Protein AF-A0A952I286-F1 (afdb_monomer)

Radius of gyration: 12.24 Å; Cα contacts (8 Å, |Δi|>4): 97; chains: 1; bounding box: 29×21×30 Å

Sequence (75 aa):
MRIYWIPEIKNGQLGMMARPRGNDWLEKEIKRLKLLGMDMVISLLEKQEEKELKIQEEGTFCKKYDLEFLNYLII

Secondary structure (DSSP, 8-state):
---EEES--SSS-EEE-PPPP-GGGHHHHHHHHHHTT--EEEE---HHHHHHHT-TTHHHHHHHTT-EEEE----

Foldseek 3Di:
DDWAWDPDDPDDTDTDDDDFQADPRLLVVLLVCVVVVAAEDEAQDDPVVCVVSRNNCNCVSCVVNNHHYHYHHDD

Structure (mmCIF, N/CA/C/O backbone):
data_AF-A0A952I286-F1
#
_entry.id   AF-A0A952I286-F1
#
loop_
_atom_site.group_PDB
_atom_site.id
_atom_site.type_symbol
_atom_site.label_atom_id
_atom_site.label_alt_id
_atom_site.label_comp_id
_atom_site.label_asym_id
_atom_site.label_entity_id
_atom_site.label_seq_id
_atom_site.pdbx_PDB_ins_code
_atom_site.Cartn_x
_atom_site.Cartn_y
_atom_site.Cartn_z
_atom_site.occupancy
_atom_site.B_iso_or_equiv
_atom_site.auth_seq_id
_atom_site.auth_comp_id
_atom_site.auth_asym_id
_atom_site.auth_atom_id
_atom_site.pdbx_PDB_model_num
ATOM 1 N N . MET A 1 1 ? -6.106 8.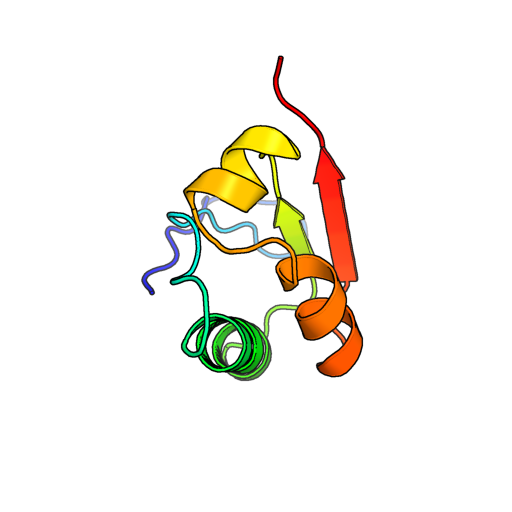273 -6.564 1.00 84.88 1 MET A N 1
ATOM 2 C CA . MET A 1 1 ? -4.755 7.700 -6.422 1.00 84.88 1 MET A CA 1
ATOM 3 C C . MET A 1 1 ? -4.008 7.703 -7.748 1.00 84.88 1 MET A C 1
ATOM 5 O O . MET A 1 1 ? -4.603 7.361 -8.769 1.00 84.88 1 MET A O 1
ATOM 9 N N . ARG A 1 2 ? -2.736 8.115 -7.721 1.00 92.56 2 ARG A N 1
ATOM 10 C CA . ARG A 1 2 ? -1.783 8.055 -8.838 1.00 92.56 2 ARG A CA 1
ATOM 11 C C . ARG A 1 2 ? -0.587 7.228 -8.375 1.00 92.56 2 ARG A C 1
ATOM 13 O O . ARG A 1 2 ? -0.090 7.484 -7.283 1.00 92.56 2 ARG A O 1
ATOM 20 N N . ILE A 1 3 ? -0.171 6.272 -9.199 1.00 95.50 3 ILE A N 1
ATOM 21 C CA . ILE A 1 3 ? 1.012 5.440 -8.971 1.00 95.50 3 ILE A CA 1
ATOM 22 C C . ILE A 1 3 ? 2.135 5.994 -9.848 1.00 95.50 3 ILE A C 1
ATOM 24 O O . ILE A 1 3 ? 1.918 6.291 -11.027 1.00 95.50 3 ILE A O 1
ATOM 28 N N . TYR A 1 4 ? 3.306 6.177 -9.255 1.00 96.25 4 TYR A N 1
ATOM 29 C CA . TYR A 1 4 ? 4.534 6.573 -9.928 1.00 96.25 4 TYR A CA 1
ATOM 30 C C . TYR A 1 4 ? 5.416 5.339 -10.060 1.00 96.25 4 TYR A C 1
ATOM 32 O O . TYR A 1 4 ? 5.835 4.762 -9.061 1.00 96.25 4 TYR A O 1
ATOM 40 N N . TRP A 1 5 ? 5.647 4.9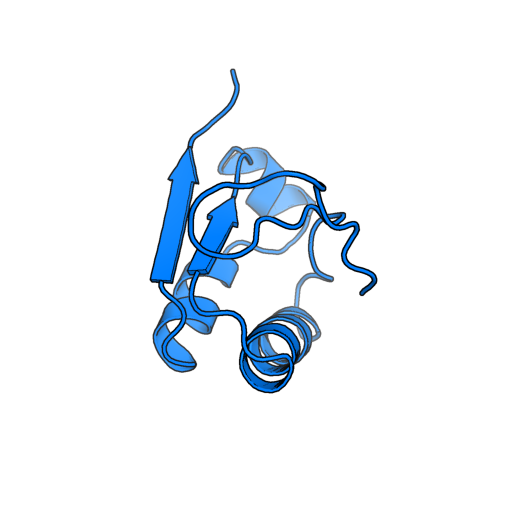12 -11.294 1.00 95.56 5 TRP A N 1
ATOM 41 C CA . TRP A 1 5 ? 6.359 3.676 -11.594 1.00 95.56 5 TRP A CA 1
ATOM 42 C C . TRP A 1 5 ? 7.867 3.891 -11.604 1.00 95.56 5 TRP A C 1
ATOM 44 O O . TRP A 1 5 ? 8.348 4.867 -12.181 1.00 95.56 5 TRP A O 1
ATOM 54 N N . ILE A 1 6 ? 8.597 2.965 -10.989 1.00 95.00 6 ILE A N 1
ATOM 55 C CA . ILE A 1 6 ? 10.056 2.932 -11.028 1.00 95.00 6 ILE A CA 1
ATOM 56 C C . ILE A 1 6 ? 10.471 2.190 -12.307 1.00 95.00 6 ILE A C 1
ATOM 58 O O . ILE A 1 6 ? 10.066 1.038 -12.495 1.00 95.00 6 ILE A O 1
ATOM 62 N N . PRO A 1 7 ? 11.231 2.833 -13.213 1.00 94.19 7 PRO A N 1
ATOM 63 C CA . PRO A 1 7 ? 11.704 2.178 -14.425 1.00 94.19 7 PRO A CA 1
ATOM 64 C C . PRO A 1 7 ? 12.796 1.141 -14.108 1.00 94.19 7 PRO A C 1
ATOM 66 O O . PRO A 1 7 ? 13.375 1.140 -13.026 1.00 94.19 7 PRO A O 1
ATOM 69 N N . GLU A 1 8 ? 13.094 0.273 -15.077 1.00 92.00 8 GLU A N 1
ATOM 70 C CA . GLU A 1 8 ? 14.272 -0.620 -15.056 1.00 92.00 8 GLU A CA 1
ATOM 71 C C . GLU A 1 8 ? 14.289 -1.701 -13.950 1.00 92.00 8 GLU A C 1
ATOM 73 O O . GLU A 1 8 ? 15.340 -2.223 -13.575 1.00 92.00 8 GLU A O 1
ATOM 78 N N . ILE A 1 9 ? 13.117 -2.127 -13.471 1.00 93.69 9 ILE A N 1
ATOM 79 C CA . ILE A 1 9 ? 12.990 -3.312 -12.612 1.00 93.69 9 ILE A CA 1
ATOM 80 C C . ILE A 1 9 ? 13.118 -4.589 -13.462 1.00 93.69 9 ILE A C 1
ATOM 82 O O . ILE A 1 9 ? 12.377 -4.782 -14.422 1.00 93.69 9 ILE A O 1
ATOM 86 N N . LYS A 1 10 ? 14.051 -5.485 -13.100 1.00 89.25 10 LYS A N 1
ATOM 87 C CA . LYS A 1 10 ? 14.320 -6.729 -13.855 1.00 89.25 10 LYS A CA 1
ATOM 88 C C . LYS A 1 10 ? 13.144 -7.711 -13.880 1.00 89.25 10 LYS A C 1
ATOM 90 O O . LYS A 1 10 ? 12.953 -8.373 -14.891 1.00 89.25 10 LYS A O 1
ATOM 95 N N . ASN A 1 11 ? 12.400 -7.828 -12.779 1.00 92.19 11 ASN A N 1
ATOM 96 C CA . ASN A 1 11 ? 11.288 -8.769 -12.629 1.00 92.19 11 ASN A CA 1
ATOM 97 C C . ASN A 1 11 ? 10.101 -8.075 -11.957 1.00 92.19 11 ASN A C 1
ATOM 99 O O . ASN A 1 11 ? 10.241 -7.566 -10.846 1.00 92.19 11 ASN A O 1
ATOM 103 N N . GLY A 1 12 ? 8.937 -8.102 -12.605 1.00 92.44 12 GLY A N 1
ATOM 104 C CA . GLY A 1 12 ? 7.727 -7.456 -12.097 1.00 92.44 12 GLY A CA 1
ATOM 105 C C . GLY A 1 12 ? 7.740 -5.935 -12.262 1.00 92.44 12 GLY A C 1
ATOM 106 O O . GLY A 1 12 ? 8.482 -5.384 -13.075 1.00 92.44 12 GLY A O 1
ATOM 107 N N . GLN A 1 13 ? 6.874 -5.257 -11.511 1.00 95.12 13 GLN A N 1
ATOM 108 C CA . GLN A 1 13 ? 6.709 -3.806 -11.549 1.00 95.12 13 GLN A CA 1
ATOM 109 C C . GLN A 1 13 ? 6.684 -3.261 -10.124 1.00 95.12 13 GLN A C 1
ATOM 111 O O . GLN A 1 13 ? 6.025 -3.827 -9.255 1.00 95.12 13 GLN A O 1
ATOM 116 N N . LEU A 1 14 ? 7.380 -2.148 -9.895 1.00 96.12 14 LEU A N 1
ATOM 117 C CA . LEU A 1 14 ? 7.371 -1.454 -8.612 1.00 96.12 14 LEU A CA 1
ATOM 118 C C . LEU A 1 14 ? 6.861 -0.031 -8.803 1.00 96.12 14 LEU A C 1
ATOM 120 O O . LEU A 1 14 ? 7.372 0.725 -9.633 1.00 96.12 14 LEU A O 1
ATOM 124 N N . GLY A 1 15 ? 5.841 0.323 -8.030 1.00 96.12 15 GLY A N 1
ATOM 125 C CA . GLY A 1 15 ? 5.236 1.644 -8.034 1.00 96.12 15 GLY A CA 1
ATOM 126 C C . GLY A 1 15 ? 5.210 2.242 -6.636 1.00 96.12 15 GLY A C 1
ATOM 127 O O . GLY A 1 15 ? 5.052 1.533 -5.647 1.00 96.12 15 GLY A O 1
ATOM 128 N N . MET A 1 16 ? 5.339 3.561 -6.566 1.00 95.56 16 MET A N 1
ATOM 129 C CA . MET A 1 16 ? 5.182 4.339 -5.344 1.00 95.56 16 MET A CA 1
ATOM 130 C C . MET A 1 16 ? 3.937 5.210 -5.442 1.00 95.56 16 MET A C 1
ATOM 132 O O . MET A 1 16 ? 3.571 5.704 -6.512 1.00 95.56 16 MET A O 1
ATOM 136 N N . MET A 1 17 ? 3.286 5.449 -4.314 1.00 95.00 17 MET A N 1
ATOM 137 C CA . MET A 1 17 ? 2.153 6.360 -4.229 1.00 95.00 17 MET A CA 1
ATOM 138 C C . MET A 1 17 ? 2.121 7.033 -2.862 1.00 95.00 17 MET A C 1
ATOM 140 O O . MET A 1 17 ? 2.696 6.537 -1.899 1.00 95.00 17 MET A O 1
ATOM 144 N N . ALA A 1 18 ? 1.422 8.163 -2.775 1.00 93.69 18 ALA A N 1
ATOM 145 C CA . ALA A 1 18 ? 1.026 8.699 -1.479 1.00 93.69 18 ALA A CA 1
ATOM 146 C C . ALA A 1 18 ? 0.049 7.736 -0.787 1.00 93.69 18 ALA A C 1
ATOM 148 O O . ALA A 1 18 ? -0.677 7.010 -1.467 1.00 93.69 18 ALA A O 1
ATOM 149 N N . ARG A 1 19 ? -0.020 7.790 0.546 1.00 92.50 19 ARG A N 1
ATOM 150 C CA . ARG A 1 19 ? -0.930 6.969 1.358 1.00 92.50 19 ARG A CA 1
ATOM 151 C C . ARG A 1 19 ? -2.394 7.034 0.864 1.00 92.50 19 ARG A C 1
ATOM 153 O O . ARG A 1 19 ? -2.843 8.109 0.441 1.00 92.50 19 ARG A O 1
ATOM 160 N N . PRO A 1 20 ? -3.170 5.936 0.932 1.00 94.81 20 PRO A N 1
ATOM 161 C CA . PRO A 1 20 ? -4.57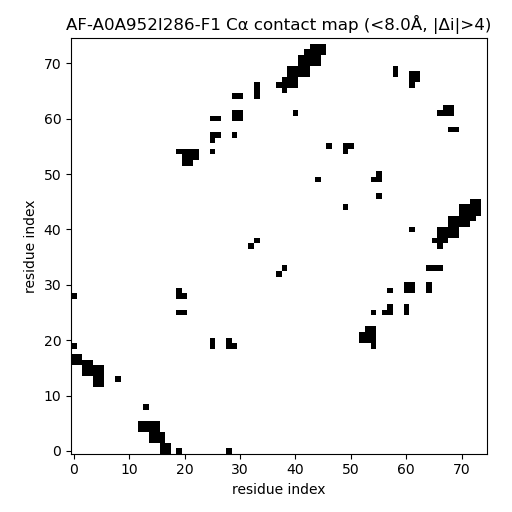4 5.933 0.524 1.00 94.81 20 PRO A CA 1
ATOM 162 C C . PRO A 1 20 ? -5.453 6.789 1.446 1.00 94.81 20 PRO A C 1
ATOM 164 O O . PRO A 1 20 ? -5.123 7.092 2.595 1.00 94.81 20 PRO A O 1
ATOM 167 N N . ARG A 1 21 ? -6.624 7.198 0.953 1.00 95.56 21 ARG A N 1
ATOM 168 C CA . ARG A 1 21 ? -7.578 7.955 1.777 1.00 95.56 21 ARG A CA 1
ATOM 169 C C . ARG A 1 21 ? -8.134 7.063 2.885 1.00 95.56 21 ARG A C 1
ATOM 171 O O . ARG A 1 21 ? -8.570 5.961 2.601 1.00 95.56 21 ARG A O 1
ATOM 178 N N . GLY A 1 22 ? -8.126 7.562 4.118 1.00 95.12 22 GLY A N 1
ATOM 179 C CA . GLY A 1 22 ? -8.590 6.825 5.295 1.00 95.12 22 GLY A CA 1
ATOM 180 C C . GLY A 1 22 ? -10.109 6.774 5.481 1.00 95.12 22 GLY A C 1
ATOM 181 O O . GLY A 1 22 ? -10.869 7.324 4.676 1.00 95.12 22 GLY A O 1
ATOM 182 N N . ASN A 1 23 ? -10.530 6.160 6.592 1.00 94.50 23 ASN A N 1
ATOM 183 C CA . ASN A 1 23 ? -11.928 5.909 6.970 1.00 94.50 23 ASN A CA 1
ATOM 184 C C . ASN A 1 23 ? -12.718 5.199 5.852 1.00 94.50 23 ASN A C 1
ATOM 186 O O . ASN A 1 23 ? -12.202 4.299 5.194 1.00 94.50 23 ASN A O 1
ATOM 190 N N . ASP A 1 24 ? -13.949 5.651 5.602 1.00 95.69 24 ASP A N 1
ATOM 191 C CA . ASP A 1 24 ? -14.917 5.109 4.643 1.00 95.69 24 ASP A CA 1
ATOM 192 C C . ASP A 1 24 ? -14.393 5.032 3.199 1.00 95.69 24 ASP A C 1
ATOM 194 O O . ASP A 1 24 ? -14.950 4.326 2.360 1.00 95.69 24 ASP A O 1
ATOM 198 N N . TRP A 1 25 ? -13.315 5.755 2.882 1.00 96.25 25 TRP A N 1
ATOM 199 C CA . TRP A 1 25 ? -12.693 5.724 1.559 1.00 96.25 25 TRP A CA 1
ATOM 200 C C . TRP A 1 25 ? -11.641 4.628 1.403 1.00 96.25 25 TRP A C 1
ATOM 202 O O . TRP A 1 25 ? -11.351 4.247 0.266 1.00 96.25 25 TRP A O 1
ATOM 212 N N . LEU A 1 26 ? -11.084 4.120 2.505 1.00 97.44 26 LEU A N 1
ATOM 213 C CA . LEU A 1 26 ? -9.919 3.237 2.487 1.00 97.44 26 LEU A CA 1
ATOM 214 C C . LEU A 1 26 ? -10.201 1.957 1.720 1.00 97.44 26 LEU A C 1
ATOM 216 O O . LEU A 1 26 ? -9.478 1.621 0.785 1.00 97.44 26 LEU A O 1
ATOM 220 N N . GLU A 1 27 ? -11.307 1.297 2.049 1.00 98.00 27 GLU A N 1
ATOM 221 C CA . GLU A 1 27 ? -11.695 0.053 1.398 1.00 98.00 27 GLU A CA 1
ATOM 222 C C . GLU A 1 27 ? -11.820 0.222 -0.125 1.00 98.00 27 GLU A C 1
ATOM 224 O O . GLU A 1 27 ? -11.366 -0.618 -0.903 1.00 98.00 27 GLU A O 1
ATOM 229 N N . LYS A 1 28 ? -12.393 1.346 -0.570 1.00 97.62 28 LYS A N 1
ATOM 230 C CA . LYS A 1 28 ? -12.566 1.651 -1.992 1.00 97.62 28 LYS A CA 1
ATOM 231 C C . LYS A 1 28 ? -11.233 1.920 -2.695 1.00 97.62 28 LYS A C 1
ATOM 233 O O . LYS A 1 28 ? -11.073 1.505 -3.844 1.00 97.62 28 LYS A O 1
ATOM 238 N N . GLU A 1 29 ? -10.297 2.616 -2.049 1.00 96.62 29 GLU A N 1
ATOM 239 C CA . GLU A 1 29 ? -8.957 2.854 -2.606 1.00 96.62 29 GLU A CA 1
ATOM 240 C C . GLU A 1 29 ? -8.169 1.535 -2.716 1.00 96.62 29 GLU A C 1
ATOM 242 O O . GLU A 1 29 ? -7.578 1.278 -3.766 1.00 96.62 29 GLU A O 1
ATOM 247 N N . ILE A 1 30 ? -8.251 0.649 -1.716 1.00 97.88 30 ILE A N 1
ATOM 248 C CA . ILE A 1 30 ? -7.611 -0.677 -1.755 1.00 97.88 30 ILE A CA 1
ATOM 249 C C . ILE A 1 30 ? -8.231 -1.579 -2.823 1.00 97.88 30 ILE A C 1
ATOM 251 O O . ILE A 1 30 ? -7.518 -2.149 -3.649 1.00 97.88 30 ILE A O 1
ATOM 255 N N . LYS A 1 31 ? -9.564 -1.635 -2.914 1.00 97.69 31 LYS A N 1
ATOM 256 C CA . LYS A 1 31 ? -10.239 -2.358 -4.001 1.00 97.69 31 LYS A CA 1
ATOM 257 C C . LYS A 1 31 ? -9.797 -1.851 -5.376 1.00 97.69 31 LYS A C 1
ATOM 259 O O . LYS A 1 31 ? -9.626 -2.633 -6.310 1.00 97.69 31 LYS A O 1
ATOM 264 N N . ARG A 1 32 ? -9.595 -0.537 -5.516 1.00 96.75 32 ARG A N 1
ATOM 265 C CA . ARG A 1 32 ? -9.094 0.064 -6.755 1.00 96.75 32 ARG A CA 1
ATOM 266 C C . ARG A 1 32 ? -7.666 -0.386 -7.078 1.00 96.75 32 ARG A C 1
ATOM 268 O O . ARG A 1 32 ? -7.398 -0.573 -8.259 1.00 96.75 32 ARG A O 1
ATOM 275 N N . LEU A 1 33 ? -6.778 -0.579 -6.097 1.00 96.44 33 LEU A N 1
ATOM 276 C CA . LEU A 1 33 ? -5.442 -1.149 -6.342 1.00 96.44 33 LEU A CA 1
ATOM 277 C C . LEU A 1 33 ? -5.542 -2.537 -6.979 1.00 96.44 33 LEU A C 1
ATOM 279 O O . LEU A 1 33 ? -4.915 -2.774 -8.010 1.0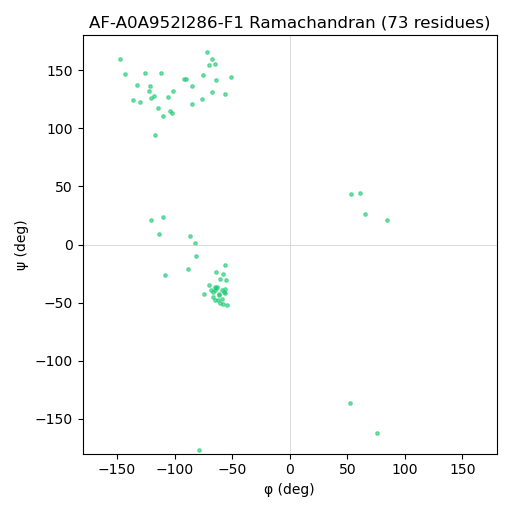0 96.44 33 LEU A O 1
ATOM 283 N N . LYS A 1 34 ? -6.400 -3.413 -6.443 1.00 96.75 34 LYS A N 1
ATOM 284 C CA . LYS A 1 34 ? -6.608 -4.744 -7.028 1.00 96.75 34 LYS A CA 1
ATOM 285 C C . LYS A 1 34 ? -7.153 -4.673 -8.455 1.00 96.75 34 LYS A C 1
ATOM 287 O O . LYS A 1 34 ? -6.663 -5.366 -9.338 1.00 96.75 34 LYS A O 1
ATOM 292 N N . LEU A 1 35 ? -8.125 -3.792 -8.710 1.00 96.69 35 LEU A N 1
ATOM 293 C CA . LEU A 1 35 ? -8.681 -3.580 -10.057 1.00 96.69 35 LEU A CA 1
ATOM 294 C C . LEU A 1 35 ? -7.659 -3.016 -11.057 1.00 96.69 35 LEU A C 1
ATOM 296 O O . LEU A 1 35 ? -7.830 -3.191 -12.259 1.00 96.69 35 LEU A O 1
ATOM 300 N N . LEU A 1 36 ? -6.615 -2.340 -10.574 1.00 95.06 36 LEU A N 1
ATOM 301 C CA . LEU A 1 36 ? -5.488 -1.886 -11.392 1.00 95.06 36 LEU A CA 1
ATOM 302 C C . LEU A 1 36 ? -4.442 -2.989 -11.630 1.00 95.06 36 LEU A C 1
ATOM 304 O O . LEU A 1 36 ? -3.449 -2.725 -12.301 1.00 95.06 36 LEU A O 1
ATOM 308 N N . GLY A 1 37 ? -4.663 -4.200 -11.110 1.00 95.50 37 GLY A N 1
ATOM 309 C CA . GLY A 1 37 ? -3.784 -5.352 -11.298 1.00 95.50 37 GLY A CA 1
ATOM 310 C C . GLY A 1 37 ? -2.621 -5.416 -10.313 1.00 95.50 37 GLY A C 1
ATOM 311 O O . GLY A 1 37 ? -1.618 -6.042 -10.625 1.00 95.50 37 GLY A O 1
ATOM 312 N N . MET A 1 38 ? -2.711 -4.743 -9.160 1.00 96.62 38 MET A N 1
ATOM 313 C CA . MET A 1 38 ? -1.691 -4.890 -8.119 1.00 96.62 38 MET A CA 1
ATOM 314 C C . MET A 1 38 ? -1.857 -6.228 -7.403 1.00 96.62 38 MET A C 1
ATOM 316 O O . MET A 1 38 ? -2.982 -6.679 -7.173 1.00 96.62 38 MET A O 1
ATOM 320 N N . ASP A 1 39 ? -0.731 -6.805 -6.996 1.00 97.62 39 ASP A N 1
ATOM 321 C CA . ASP A 1 39 ? -0.692 -8.062 -6.243 1.00 97.62 39 ASP A CA 1
ATOM 322 C C . ASP A 1 39 ? -0.304 -7.850 -4.773 1.00 97.62 39 ASP A C 1
ATOM 324 O O . ASP A 1 39 ? -0.718 -8.615 -3.905 1.00 97.62 39 ASP A O 1
ATOM 328 N N . MET A 1 40 ? 0.442 -6.781 -4.478 1.00 97.19 40 MET A N 1
ATOM 329 C CA . MET A 1 40 ? 0.991 -6.502 -3.152 1.00 97.19 40 MET A CA 1
ATOM 330 C C . MET A 1 40 ? 0.976 -5.004 -2.831 1.00 97.19 40 MET A C 1
ATOM 332 O O . MET A 1 40 ? 1.195 -4.161 -3.703 1.00 97.19 40 MET A O 1
ATOM 336 N N . VAL A 1 41 ? 0.775 -4.686 -1.552 1.00 97.31 41 VAL A N 1
ATOM 337 C CA . VAL A 1 41 ? 0.985 -3.365 -0.955 1.00 97.31 41 VAL A CA 1
ATOM 338 C C . VAL A 1 41 ? 2.062 -3.471 0.121 1.00 97.31 41 VAL A C 1
ATOM 340 O O . VAL A 1 41 ? 1.971 -4.299 1.026 1.00 97.31 41 VAL A O 1
ATOM 343 N N . ILE A 1 42 ? 3.072 -2.605 0.028 1.00 96.88 42 ILE A N 1
ATOM 344 C CA . ILE A 1 42 ? 4.107 -2.450 1.050 1.00 96.88 42 ILE A CA 1
ATOM 345 C C . ILE A 1 42 ? 3.890 -1.097 1.725 1.00 96.88 42 ILE A C 1
ATOM 347 O O . ILE A 1 42 ? 4.085 -0.055 1.098 1.00 96.88 42 ILE A O 1
ATOM 351 N N . SER A 1 43 ? 3.463 -1.116 2.984 1.00 95.88 43 SER A N 1
ATOM 352 C CA . SER A 1 43 ? 3.359 0.076 3.823 1.00 95.88 43 SER A CA 1
ATOM 353 C C . SER A 1 43 ? 4.665 0.289 4.580 1.00 95.88 43 SER A C 1
ATOM 355 O O . SER A 1 43 ? 5.313 -0.670 4.997 1.00 95.88 43 SER A O 1
ATOM 357 N N . LEU A 1 44 ? 5.058 1.550 4.728 1.00 95.62 44 LEU A N 1
ATOM 358 C CA . LEU A 1 44 ? 6.269 1.950 5.450 1.00 95.62 44 LEU A CA 1
ATOM 359 C C . LEU A 1 44 ? 5.942 2.732 6.730 1.00 95.62 44 LEU A C 1
ATOM 361 O O . LEU A 1 44 ? 6.830 3.322 7.338 1.00 95.62 44 LEU A O 1
ATOM 365 N N . LEU A 1 45 ? 4.655 2.773 7.085 1.00 94.50 45 LEU A N 1
ATOM 366 C CA . LEU A 1 45 ? 4.106 3.644 8.115 1.00 94.50 45 LEU A CA 1
ATOM 367 C C . LEU A 1 45 ? 4.079 2.965 9.479 1.00 94.50 45 LEU A C 1
ATOM 369 O O . LEU A 1 45 ? 3.733 1.787 9.615 1.00 94.50 45 LEU A O 1
ATOM 373 N N . GLU A 1 46 ? 4.353 3.754 10.508 1.00 94.75 46 GLU A N 1
ATOM 374 C CA . GLU A 1 46 ? 4.171 3.373 11.896 1.00 94.75 46 GLU A CA 1
ATOM 375 C C . GLU A 1 46 ? 2.699 3.272 12.290 1.00 94.75 46 GLU A C 1
ATOM 377 O O . GLU A 1 46 ? 1.824 3.969 11.781 1.00 94.75 46 GLU A O 1
ATOM 382 N N . LYS A 1 47 ? 2.418 2.451 13.309 1.00 92.31 47 LYS A N 1
ATOM 383 C CA . LYS A 1 47 ? 1.060 2.288 13.860 1.00 92.31 47 LYS A CA 1
ATOM 384 C C . LYS A 1 47 ? 0.427 3.614 14.293 1.00 92.31 47 LYS A C 1
ATOM 386 O O . LYS A 1 47 ? -0.799 3.744 14.296 1.00 92.31 47 LYS A O 1
ATOM 391 N N . GLN A 1 48 ? 1.245 4.571 14.730 1.00 94.62 48 GLN A N 1
ATOM 392 C CA . GLN A 1 48 ? 0.766 5.887 15.132 1.00 94.62 48 GLN A CA 1
ATOM 393 C C . GLN A 1 48 ? 0.384 6.733 13.909 1.00 94.62 48 GLN A C 1
ATOM 395 O O . GLN A 1 48 ? -0.704 7.307 13.892 1.00 94.62 48 GLN A O 1
ATOM 400 N N . GLU A 1 49 ? 1.196 6.714 12.850 1.00 95.31 49 GLU A N 1
ATOM 401 C CA . GLU A 1 49 ? 0.868 7.354 11.573 1.00 95.31 49 GLU A CA 1
ATOM 402 C C . GLU A 1 49 ? -0.390 6.738 10.949 1.00 95.31 49 GLU A C 1
ATOM 404 O O . GLU A 1 4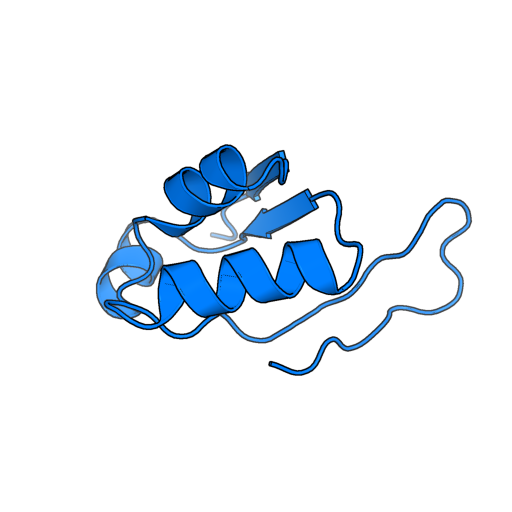9 ? -1.279 7.462 10.504 1.00 95.31 49 GLU A O 1
ATOM 409 N N . GLU A 1 50 ? -0.536 5.409 10.983 1.00 95.25 50 GLU A N 1
ATOM 410 C CA . GLU A 1 50 ? -1.750 4.725 10.519 1.00 95.25 50 GLU A CA 1
ATOM 411 C C . GLU A 1 50 ? -3.003 5.246 11.241 1.00 95.25 50 GLU A C 1
ATOM 413 O O . GLU A 1 50 ? -4.040 5.476 10.608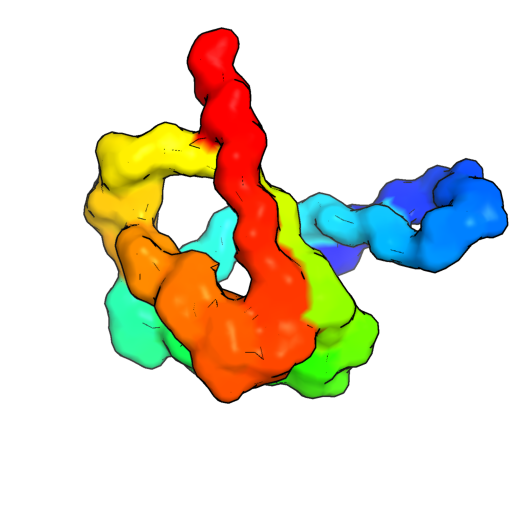 1.00 95.25 50 GLU A O 1
ATOM 418 N N . LYS A 1 51 ? -2.917 5.478 12.560 1.00 95.44 51 LYS A N 1
ATOM 419 C CA . LYS A 1 51 ? -4.007 6.071 13.352 1.00 95.44 51 LYS A CA 1
ATOM 420 C C . LYS A 1 51 ? -4.310 7.506 12.944 1.00 95.44 51 LYS A C 1
ATOM 422 O O . LYS A 1 51 ? -5.478 7.847 12.754 1.00 95.44 51 LYS A O 1
ATOM 427 N N . GLU A 1 52 ? -3.287 8.337 12.808 1.00 96.25 52 GLU A N 1
ATOM 428 C CA . GLU A 1 52 ? -3.433 9.752 12.449 1.00 96.25 52 GLU A CA 1
ATOM 429 C C . GLU A 1 52 ? -4.008 9.925 11.040 1.00 96.25 52 GLU A C 1
ATOM 431 O O . GLU A 1 52 ? -4.891 10.755 10.801 1.00 96.25 52 GLU A O 1
ATOM 436 N N . LEU A 1 53 ? -3.572 9.075 10.112 1.00 95.94 53 LEU A N 1
ATOM 437 C CA . LEU A 1 53 ? -4.018 9.051 8.723 1.00 95.94 53 LEU A CA 1
ATOM 438 C C . LEU A 1 53 ? -5.348 8.307 8.535 1.00 95.94 53 LEU A C 1
ATOM 440 O O . LEU A 1 53 ? -5.954 8.416 7.458 1.00 95.94 53 LEU A O 1
ATOM 444 N N . LYS A 1 54 ? -5.816 7.625 9.588 1.00 97.44 54 LYS A N 1
ATOM 445 C CA . LYS A 1 54 ? -7.053 6.841 9.665 1.00 97.44 54 LYS A CA 1
ATOM 446 C C . LYS A 1 54 ? -7.096 5.679 8.667 1.00 97.44 54 LYS A C 1
ATOM 448 O O . LYS A 1 54 ? -8.087 5.498 7.957 1.00 97.44 54 LYS A O 1
ATOM 453 N N . ILE A 1 55 ? -5.990 4.948 8.562 1.00 97.12 55 ILE A N 1
ATOM 454 C CA . ILE A 1 55 ? -5.787 3.834 7.622 1.00 97.12 55 ILE A CA 1
ATOM 455 C C . ILE A 1 55 ? -5.467 2.502 8.316 1.00 97.12 55 ILE A C 1
ATOM 457 O O . ILE A 1 55 ? -4.935 1.597 7.691 1.00 97.12 55 ILE A O 1
ATOM 461 N N . GLN A 1 56 ? -5.810 2.348 9.593 1.00 96.69 56 GLN A N 1
ATOM 462 C CA . GLN A 1 56 ? -5.471 1.160 10.393 1.00 96.69 56 GLN A CA 1
ATOM 463 C C . GLN A 1 56 ? -6.015 -0.156 9.802 1.00 96.69 56 GLN A C 1
ATOM 465 O O . GLN A 1 56 ? -5.455 -1.222 10.028 1.00 96.69 56 GLN A O 1
ATOM 470 N N . GLU A 1 57 ? -7.097 -0.082 9.022 1.00 97.50 57 GLU A N 1
ATOM 471 C CA . GLU A 1 57 ? -7.706 -1.234 8.346 1.00 97.50 57 GLU A CA 1
ATOM 472 C C . GLU A 1 57 ? -7.084 -1.535 6.968 1.00 97.50 57 GLU A C 1
ATOM 474 O O . GLU A 1 57 ? -7.589 -2.391 6.243 1.00 97.50 57 GLU A O 1
ATOM 479 N N . GLU A 1 58 ? -5.998 -0.857 6.572 1.00 97.12 58 GLU A N 1
ATOM 480 C CA . GLU A 1 58 ? -5.352 -1.033 5.262 1.00 97.12 58 GLU A CA 1
ATOM 481 C C . GLU A 1 58 ? -4.986 -2.501 5.020 1.00 97.12 58 GLU A C 1
ATOM 483 O O . GLU A 1 58 ? -5.425 -3.099 4.037 1.00 97.12 58 GLU A O 1
ATOM 488 N N . GLY A 1 59 ? -4.275 -3.117 5.969 1.00 97.00 59 GLY A N 1
ATOM 489 C CA . GLY A 1 59 ? -3.909 -4.529 5.886 1.00 97.00 59 GLY A CA 1
ATOM 490 C C . GLY A 1 59 ? -5.118 -5.472 5.878 1.00 97.00 59 GLY A C 1
ATOM 491 O O . GLY A 1 59 ? -5.105 -6.475 5.161 1.00 97.00 59 GLY A O 1
ATOM 492 N N . THR A 1 60 ? -6.180 -5.150 6.627 1.00 97.94 60 THR A N 1
ATOM 493 C CA . THR A 1 60 ? -7.437 -5.920 6.635 1.00 97.94 60 THR A CA 1
ATOM 494 C C . THR A 1 60 ? -8.093 -5.898 5.256 1.00 97.94 60 THR A C 1
ATOM 496 O O . THR A 1 60 ? -8.465 -6.946 4.722 1.00 97.94 60 THR A O 1
ATOM 499 N N . PHE A 1 61 ? -8.209 -4.718 4.645 1.00 98.31 61 PHE A N 1
ATOM 500 C CA . PHE A 1 61 ? -8.815 -4.578 3.326 1.00 98.31 61 PHE A CA 1
ATOM 501 C C . PHE A 1 61 ? -7.944 -5.162 2.217 1.00 98.31 61 PHE A C 1
ATOM 503 O O . PHE A 1 61 ? -8.496 -5.743 1.286 1.00 98.31 61 PHE A O 1
ATOM 510 N N . CYS A 1 62 ? -6.615 -5.083 2.317 1.00 98.19 62 CYS A N 1
ATOM 511 C CA . CYS A 1 62 ? -5.725 -5.740 1.359 1.00 98.19 62 CYS A CA 1
ATOM 512 C C . CYS A 1 62 ? -5.996 -7.249 1.327 1.00 98.19 62 CYS A C 1
ATOM 514 O O . CYS A 1 62 ? -6.328 -7.792 0.274 1.00 98.19 62 CYS A O 1
ATOM 516 N N . LYS A 1 63 ? -6.011 -7.899 2.498 1.00 97.88 63 LYS A N 1
ATOM 517 C CA . LYS A 1 63 ? -6.340 -9.329 2.614 1.00 97.88 63 LYS A CA 1
ATOM 518 C C . LYS A 1 63 ? -7.735 -9.658 2.080 1.00 97.88 63 LYS A C 1
ATOM 520 O O . LYS A 1 63 ? -7.905 -10.676 1.423 1.00 97.88 63 LYS A O 1
ATOM 525 N N . LYS A 1 64 ? -8.728 -8.796 2.329 1.00 98.38 64 LYS A N 1
ATOM 526 C CA . LYS A 1 64 ? -10.104 -8.967 1.826 1.00 98.38 64 LYS A CA 1
ATOM 527 C C . LYS A 1 64 ? -10.189 -8.998 0.293 1.00 98.38 64 LYS A C 1
ATOM 529 O O . LYS A 1 64 ? -11.110 -9.611 -0.238 1.00 98.38 64 LYS A O 1
ATOM 534 N N . TYR A 1 65 ? -9.279 -8.319 -0.405 1.00 98.00 65 TYR A N 1
ATOM 535 C CA . TYR A 1 65 ? -9.266 -8.206 -1.868 1.00 98.00 65 TYR A CA 1
ATOM 536 C C . TYR A 1 65 ? -8.112 -8.975 -2.527 1.00 98.00 65 TYR A C 1
ATOM 538 O O . TYR A 1 65 ? -7.722 -8.637 -3.646 1.00 98.00 65 TYR A O 1
ATOM 546 N N . ASP A 1 66 ? -7.572 -9.993 -1.851 1.00 97.50 66 ASP A N 1
ATOM 547 C CA . ASP A 1 66 ? -6.465 -10.822 -2.343 1.00 97.50 66 ASP A CA 1
ATOM 548 C C . ASP A 1 66 ? -5.251 -9.984 -2.786 1.00 97.50 66 ASP A C 1
ATOM 550 O O . ASP A 1 66 ? -4.669 -10.191 -3.857 1.00 97.50 66 ASP A O 1
ATOM 554 N N . LEU A 1 67 ? -4.918 -8.981 -1.969 1.00 97.94 67 LEU A N 1
ATOM 555 C CA . LEU A 1 67 ? -3.666 -8.235 -2.019 1.00 97.94 67 LEU A CA 1
ATOM 556 C C . LEU A 1 67 ? -2.794 -8.674 -0.848 1.00 97.94 67 LEU A C 1
ATOM 558 O O . LEU A 1 67 ? -3.211 -8.608 0.315 1.00 97.94 67 LEU A O 1
ATOM 562 N N . GLU A 1 68 ? -1.562 -9.069 -1.145 1.00 98.06 68 GLU A N 1
ATOM 563 C CA . GLU A 1 68 ? -0.561 -9.256 -0.103 1.00 98.06 68 GLU A CA 1
ATOM 564 C C . GLU A 1 68 ? -0.264 -7.912 0.570 1.00 98.06 68 GLU A C 1
ATOM 566 O O . GLU A 1 68 ? -0.230 -6.864 -0.076 1.00 98.06 68 GLU A O 1
ATOM 571 N N . PHE A 1 69 ? -0.066 -7.931 1.886 1.00 97.69 69 PHE A N 1
ATOM 572 C CA . PHE A 1 69 ? 0.233 -6.731 2.657 1.00 97.69 69 PHE A CA 1
ATOM 573 C C . PHE A 1 69 ? 1.446 -6.965 3.542 1.00 97.69 69 PHE A C 1
ATOM 575 O O . PHE A 1 69 ? 1.435 -7.864 4.388 1.00 97.69 69 PHE A O 1
ATOM 582 N N . LEU A 1 70 ? 2.460 -6.123 3.368 1.00 96.81 70 LEU A N 1
ATOM 583 C CA . LEU A 1 70 ? 3.651 -6.080 4.205 1.00 96.81 70 LEU A CA 1
ATOM 584 C C . LEU A 1 70 ? 3.774 -4.687 4.815 1.00 96.81 70 LEU A C 1
ATOM 586 O O . LEU A 1 70 ? 3.600 -3.693 4.116 1.00 96.81 70 LEU A O 1
ATOM 590 N N . ASN A 1 71 ? 4.094 -4.617 6.105 1.00 94.94 71 ASN A N 1
ATOM 591 C CA . ASN A 1 71 ? 4.458 -3.362 6.754 1.00 94.94 71 ASN A CA 1
ATOM 592 C C . ASN A 1 71 ? 5.933 -3.432 7.190 1.00 94.94 71 ASN A C 1
ATOM 594 O O . ASN A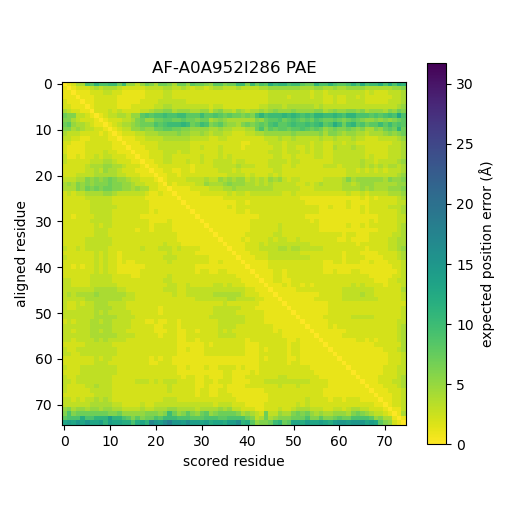 1 71 ? 6.295 -4.281 8.010 1.00 94.94 71 ASN A O 1
ATOM 598 N N . TYR A 1 72 ? 6.763 -2.555 6.620 1.00 93.69 72 TYR A N 1
ATOM 599 C CA . TYR A 1 72 ? 8.168 -2.352 6.971 1.00 93.69 72 TYR A CA 1
ATOM 600 C C . TYR A 1 72 ? 8.375 -0.931 7.490 1.00 93.69 72 TYR A C 1
ATOM 602 O O . TYR A 1 72 ? 8.603 -0.003 6.722 1.00 93.69 72 TYR A O 1
ATOM 610 N N . LEU A 1 73 ? 8.323 -0.792 8.810 1.00 90.12 73 LEU A N 1
ATOM 611 C CA . LEU A 1 73 ? 8.487 0.477 9.511 1.00 90.12 73 LEU A CA 1
ATOM 612 C C . LEU A 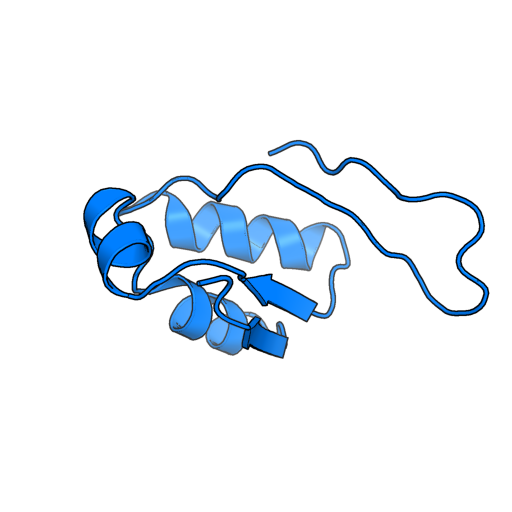1 73 ? 9.813 1.156 9.149 1.00 90.12 73 LEU A C 1
ATOM 614 O O . LEU A 1 73 ? 10.872 0.52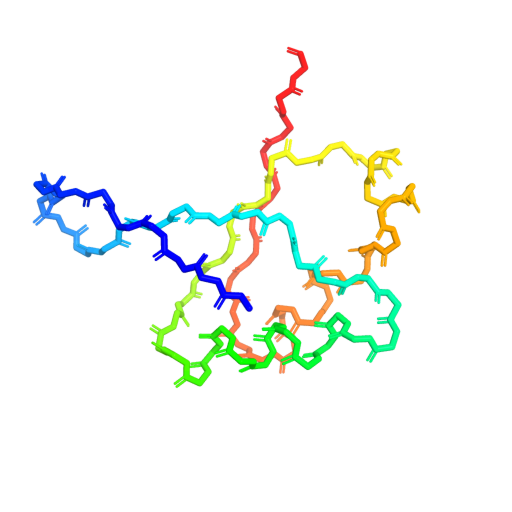9 9.248 1.00 90.12 73 LEU A O 1
ATOM 618 N N . ILE A 1 74 ? 9.754 2.435 8.784 1.00 83.12 74 ILE A N 1
ATOM 619 C CA . ILE A 1 74 ? 10.938 3.293 8.701 1.00 83.12 74 ILE A CA 1
ATOM 620 C C . ILE A 1 74 ? 10.948 4.170 9.951 1.00 83.12 74 ILE A C 1
ATOM 622 O O . ILE A 1 74 ? 10.054 4.990 10.126 1.00 83.12 74 ILE A O 1
ATOM 626 N N . ILE A 1 75 ? 11.949 3.944 10.804 1.00 70.06 75 ILE A N 1
ATOM 627 C CA . ILE A 1 75 ? 12.185 4.633 12.083 1.00 70.06 75 ILE A CA 1
ATOM 628 C C . ILE A 1 75 ? 13.323 5.639 11.902 1.00 70.06 75 ILE A C 1
ATOM 630 O O . ILE A 1 75 ? 14.307 5.268 11.215 1.00 70.06 75 ILE A O 1
#

Mean predicted aligned error: 2.75 Å

pLDDT: mean 95.13, std 3.96, range [70.06, 98.38]

Nearest PDB structures (foldseek):
  1fpz-assembly3_C  TM=8.893E-01  e=1.407E-02  Homo sapiens
  3ox4-assembly2_C  TM=7.178E-01  e=6.331E-02  Zymomonas mobilis
  6scg-assembly1_B  TM=7.271E-01  e=6.045E-01  Escherichia coli K-12
  7qnj-assembly1_BBB  TM=7.268E-01  e=1.470E+00  Escherichia coli str. K-12 substr. MG1655
  7qnf-assembly1_AAA  TM=7.239E-01  e=1.805E+00  Escherichia coli str. K-12 substr. MG1655

Solvent-accessible surface area (backbone atoms only — not comparable to full-atom values): 4598 Å² total; per-residue (Å²): 141,67,74,48,71,57,80,92,57,93,76,76,84,53,67,48,61,77,84,71,55,32,59,93,45,29,59,57,48,47,50,48,43,41,76,72,69,47,57,66,48,79,44,50,65,45,76,63,53,26,57,77,56,38,41,74,58,50,59,60,42,24,55,76,58,72,21,49,65,45,77,54,68,73,129